Protein AF-A0A9P0VTG4-F1 (afdb_monomer_lite)

Sequence (118 aa):
MDLAGSERVSLTKAAGERLKEGANINKSLSVLGNVIRQLSEGKEFISYRDSKLTRLLSQALGGNAKSLIIGNHVADQVDKRYLIRCSYIEIYNEKINDLLDKSNQGLTMRRYQRKCAA

Organism: Acanthoscelides obtectus (NCBI:txid200917)

Radius of gyration: 18.34 Å; chains: 1; bounding box: 53×30×47 Å

pLDDT: mean 74.14, std 15.02, range [37.56, 92.12]

Foldseek 3Di:
DDADDLDDLVVDPDDDPRSVVNVLSNQQVVLVVQQLVCVVVVPPDGPLPSHPNSVVCVCCRPNPHPDDDDDDDDDPDPPDDDPDDDFDWDQDPNWIFRPVDPVRPTDDPPDPDPPPDD

Structure (mmCIF, N/CA/C/O backbone):
data_AF-A0A9P0VTG4-F1
#
_entry.id   AF-A0A9P0VTG4-F1
#
loop_
_atom_site.group_PDB
_atom_site.id
_atom_site.type_symbol
_atom_site.label_atom_id
_atom_site.label_alt_id
_atom_site.label_comp_id
_atom_site.label_asym_id
_atom_site.label_entity_id
_atom_site.label_seq_id
_atom_site.pdbx_PDB_ins_code
_atom_site.Cartn_x
_atom_site.Cartn_y
_atom_site.Cartn_z
_atom_site.occupancy
_atom_site.B_iso_or_equiv
_atom_site.auth_seq_id
_atom_site.auth_comp_id
_atom_site.auth_asym_id
_atom_site.auth_atom_id
_atom_site.pdbx_PDB_model_num
ATOM 1 N N . MET A 1 1 ? -4.012 10.806 -2.595 1.00 70.56 1 MET A N 1
ATOM 2 C CA . MET A 1 1 ? -2.564 10.603 -2.806 1.00 70.56 1 MET A CA 1
ATOM 3 C C . MET A 1 1 ? -2.435 9.675 -3.988 1.00 70.56 1 MET A C 1
ATOM 5 O O . MET A 1 1 ? -2.952 8.568 -3.890 1.00 70.56 1 MET A O 1
ATOM 9 N N . ASP A 1 2 ? -1.791 10.124 -5.061 1.00 82.50 2 ASP A N 1
ATOM 10 C CA . ASP A 1 2 ? -1.514 9.271 -6.217 1.00 82.50 2 ASP A CA 1
ATOM 11 C C . ASP A 1 2 ? -0.198 8.533 -5.998 1.00 82.50 2 ASP A C 1
ATOM 13 O O . ASP A 1 2 ? 0.793 9.114 -5.548 1.00 82.50 2 ASP A O 1
ATOM 17 N N . LEU A 1 3 ? -0.212 7.229 -6.260 1.00 82.00 3 LEU A N 1
ATOM 18 C CA . LEU A 1 3 ? 0.943 6.359 -6.092 1.00 82.00 3 LEU A CA 1
ATOM 19 C C . LEU A 1 3 ? 1.494 5.969 -7.461 1.00 82.00 3 LEU A C 1
ATOM 21 O O . LEU A 1 3 ? 0.746 5.815 -8.425 1.00 82.00 3 LEU A O 1
ATOM 25 N N . ALA A 1 4 ? 2.812 5.803 -7.523 1.00 83.06 4 ALA A N 1
ATOM 26 C CA . ALA A 1 4 ? 3.485 5.315 -8.716 1.00 83.06 4 ALA A CA 1
ATOM 27 C C . ALA A 1 4 ? 3.062 3.874 -9.052 1.00 83.06 4 ALA A C 1
ATOM 29 O O . ALA A 1 4 ? 2.514 3.148 -8.216 1.00 83.06 4 ALA A O 1
ATOM 30 N N . GLY A 1 5 ? 3.341 3.471 -10.289 1.00 81.75 5 GLY A N 1
ATOM 31 C CA . GLY A 1 5 ? 3.066 2.127 -10.769 1.00 81.75 5 GLY A CA 1
ATOM 32 C C . GLY A 1 5 ? 3.820 1.048 -9.982 1.00 81.75 5 GLY A C 1
ATOM 33 O O . GLY A 1 5 ? 4.896 1.282 -9.430 1.00 81.75 5 GLY A O 1
ATOM 34 N N . SER A 1 6 ? 3.207 -0.135 -9.894 1.00 81.38 6 SER A N 1
ATOM 35 C CA . SER A 1 6 ? 3.753 -1.312 -9.195 1.00 81.38 6 SER A CA 1
ATOM 36 C C . SER A 1 6 ? 4.353 -2.345 -10.154 1.00 81.38 6 SER A C 1
ATOM 38 O O . SER A 1 6 ? 4.541 -3.512 -9.800 1.00 81.38 6 SER A O 1
ATOM 40 N N . GLU A 1 7 ? 4.620 -1.946 -11.399 1.00 82.62 7 GLU A N 1
ATOM 41 C CA . GLU A 1 7 ? 5.172 -2.820 -12.420 1.00 82.62 7 GLU A CA 1
ATOM 42 C C . GLU A 1 7 ? 6.548 -3.359 -12.028 1.00 82.62 7 GLU A C 1
ATOM 44 O O . GLU A 1 7 ? 7.397 -2.695 -11.421 1.00 82.62 7 GLU A O 1
ATOM 49 N N . ARG A 1 8 ? 6.791 -4.616 -12.407 1.00 77.50 8 ARG A N 1
ATOM 50 C CA . ARG A 1 8 ? 8.067 -5.266 -12.129 1.00 77.50 8 ARG A CA 1
ATOM 51 C C . ARG A 1 8 ? 9.153 -4.567 -12.928 1.00 77.50 8 ARG A C 1
ATOM 53 O O . ARG A 1 8 ? 9.114 -4.564 -14.155 1.00 77.50 8 ARG A O 1
ATOM 60 N N . VAL A 1 9 ? 10.178 -4.094 -12.226 1.00 76.25 9 VAL A N 1
ATOM 61 C CA . VAL A 1 9 ? 11.359 -3.471 -12.839 1.00 76.25 9 VAL A CA 1
ATOM 62 C C . VAL A 1 9 ? 11.987 -4.371 -13.914 1.00 76.25 9 VAL A C 1
ATOM 64 O O . VAL A 1 9 ? 12.464 -3.876 -14.925 1.00 76.25 9 VAL A O 1
ATOM 67 N N . SER A 1 10 ? 11.915 -5.697 -13.765 1.00 74.44 10 SER A N 1
ATOM 68 C CA . SER A 1 10 ? 12.414 -6.662 -14.756 1.00 74.44 10 SER A CA 1
ATOM 69 C C . SER A 1 10 ? 11.704 -6.617 -16.114 1.00 74.44 10 SER A C 1
ATOM 71 O O . SER A 1 10 ? 12.269 -7.055 -17.107 1.00 74.44 10 SER A O 1
ATOM 73 N N . LEU A 1 11 ? 10.456 -6.145 -16.157 1.00 73.31 11 LEU A N 1
ATOM 74 C CA . LEU A 1 11 ? 9.692 -5.965 -17.396 1.00 73.31 11 LEU A CA 1
ATOM 75 C C . LEU A 1 11 ? 9.998 -4.609 -18.043 1.00 73.31 11 LEU A C 1
ATOM 77 O O . LEU A 1 11 ? 9.638 -4.367 -19.193 1.00 73.31 11 LEU A O 1
ATOM 81 N N . THR A 1 12 ? 10.679 -3.725 -17.313 1.00 74.94 12 THR A N 1
ATOM 82 C CA . THR A 1 12 ? 11.111 -2.430 -17.824 1.00 74.94 12 THR A CA 1
ATOM 83 C C . THR A 1 12 ? 12.473 -2.580 -18.501 1.00 74.94 12 THR A C 1
ATOM 85 O O . THR A 1 12 ? 13.366 -3.252 -17.991 1.00 74.94 12 THR A O 1
ATOM 88 N N . LYS A 1 13 ? 12.682 -1.902 -19.633 1.00 79.81 13 LYS A N 1
ATOM 89 C CA . LYS A 1 13 ? 14.009 -1.776 -20.271 1.00 79.81 13 LYS A CA 1
ATOM 90 C C . LYS A 1 13 ? 14.874 -0.705 -19.580 1.00 79.81 13 LYS A C 1
ATOM 92 O O . LYS A 1 13 ? 15.701 -0.060 -20.220 1.00 79.81 13 LYS A O 1
ATOM 97 N N . ALA A 1 14 ? 14.625 -0.445 -18.295 1.00 78.69 14 ALA A N 1
ATOM 98 C CA . ALA A 1 14 ? 15.293 0.603 -17.539 1.00 78.69 14 ALA A CA 1
ATOM 99 C C . ALA A 1 14 ? 16.693 0.147 -17.106 1.00 78.69 14 ALA A C 1
ATOM 101 O O . ALA A 1 14 ? 16.874 -0.960 -16.607 1.00 78.69 14 ALA A O 1
ATOM 102 N N . ALA A 1 15 ? 17.681 1.026 -17.262 1.00 81.19 15 ALA A N 1
ATOM 103 C CA . ALA A 1 15 ? 19.063 0.789 -16.858 1.00 81.19 15 ALA A CA 1
ATOM 104 C C . ALA A 1 15 ? 19.609 1.984 -16.060 1.00 81.19 15 ALA A C 1
ATOM 106 O O . ALA A 1 15 ? 19.070 3.093 -16.129 1.00 81.19 15 ALA A O 1
ATOM 107 N N . GLY A 1 16 ? 20.682 1.756 -15.297 1.00 87.25 16 GLY A N 1
ATOM 108 C CA . GLY A 1 16 ? 21.370 2.800 -14.533 1.00 87.25 16 GLY A CA 1
ATOM 109 C C . GLY A 1 16 ? 20.484 3.451 -13.466 1.00 87.25 16 GLY A C 1
ATOM 110 O O . GLY A 1 16 ? 19.836 2.763 -12.678 1.00 87.25 16 GLY A O 1
ATOM 111 N N . GLU A 1 17 ? 20.442 4.783 -13.435 1.00 85.94 17 GLU A N 1
ATOM 112 C CA . GLU A 1 17 ? 19.674 5.549 -12.439 1.00 85.94 17 GLU A CA 1
ATOM 113 C C . GLU A 1 17 ? 18.164 5.270 -12.492 1.00 85.94 17 GLU A C 1
ATOM 115 O O . GLU A 1 17 ? 17.529 5.147 -11.447 1.00 85.94 17 GLU A O 1
ATOM 120 N N . ARG A 1 18 ? 17.598 5.030 -13.683 1.00 81.94 18 ARG A N 1
ATOM 121 C CA . ARG A 1 18 ? 16.179 4.654 -13.825 1.00 81.94 18 ARG A CA 1
ATOM 122 C C . ARG A 1 18 ? 15.852 3.312 -13.168 1.00 81.94 18 ARG A C 1
ATOM 124 O O . ARG A 1 18 ? 14.761 3.134 -12.637 1.00 81.94 18 ARG A O 1
ATOM 131 N N . LEU A 1 19 ? 16.799 2.3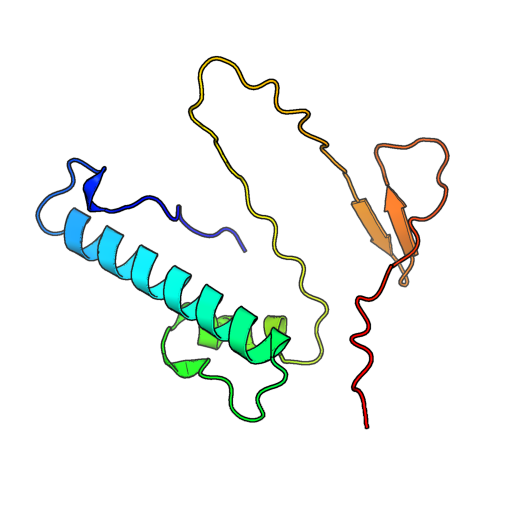70 -13.169 1.00 85.81 19 LEU A N 1
ATOM 132 C CA . LEU A 1 19 ? 16.637 1.086 -12.482 1.00 85.81 19 LEU A CA 1
ATOM 133 C C . LEU A 1 19 ? 16.598 1.284 -10.960 1.00 85.81 19 LEU A C 1
ATOM 135 O O . LEU A 1 19 ? 15.756 0.700 -10.278 1.00 85.81 19 LEU A O 1
ATOM 139 N N . LYS A 1 20 ? 17.489 2.133 -10.430 1.00 85.69 20 LYS A N 1
ATOM 140 C CA . LYS A 1 20 ? 17.528 2.476 -8.999 1.00 85.69 20 LYS A CA 1
ATOM 141 C C . LYS A 1 20 ? 16.255 3.194 -8.560 1.00 85.69 20 LYS A C 1
ATOM 143 O O . LYS A 1 20 ? 15.720 2.894 -7.494 1.00 85.69 20 LYS A O 1
ATOM 148 N N . GLU A 1 21 ? 15.758 4.114 -9.380 1.00 85.81 21 GLU A N 1
ATOM 149 C CA . GLU A 1 21 ? 14.494 4.809 -9.145 1.00 85.81 21 GLU A CA 1
ATOM 150 C C . GLU A 1 21 ? 13.321 3.822 -9.091 1.00 85.81 21 GLU A C 1
ATOM 152 O O . GLU A 1 21 ? 12.621 3.761 -8.079 1.00 85.81 21 GLU A O 1
ATOM 157 N N . GLY A 1 22 ? 13.170 2.972 -10.112 1.00 84.94 22 GLY A N 1
ATOM 158 C CA . GLY A 1 22 ? 12.121 1.950 -10.153 1.00 84.94 22 GLY A CA 1
ATOM 159 C C . GLY A 1 22 ? 12.198 0.966 -8.981 1.00 84.94 22 GLY A C 1
ATOM 160 O O . GLY A 1 22 ? 11.174 0.580 -8.413 1.00 84.94 22 GLY A O 1
ATOM 161 N N . ALA A 1 23 ? 13.409 0.599 -8.552 1.00 84.88 23 ALA A N 1
ATOM 162 C CA . ALA A 1 23 ? 13.608 -0.228 -7.365 1.00 84.88 23 ALA A CA 1
ATOM 163 C C . ALA A 1 23 ? 13.144 0.479 -6.080 1.00 84.88 23 ALA A C 1
ATOM 165 O O . ALA A 1 23 ? 12.479 -0.136 -5.245 1.00 84.88 23 ALA A O 1
ATOM 166 N N . ASN A 1 24 ? 13.441 1.772 -5.921 1.00 86.38 24 ASN A N 1
ATOM 167 C CA . ASN A 1 24 ? 13.010 2.557 -4.763 1.00 86.38 24 ASN A CA 1
ATOM 168 C C . ASN A 1 24 ? 11.488 2.770 -4.731 1.00 86.38 24 ASN A C 1
ATOM 170 O O . ASN A 1 24 ? 10.883 2.660 -3.659 1.00 86.38 24 ASN A O 1
ATOM 174 N N . ILE A 1 25 ? 10.866 3.010 -5.889 1.00 87.06 25 ILE A N 1
ATOM 175 C CA . ILE A 1 25 ? 9.406 3.085 -6.033 1.00 87.06 25 ILE A CA 1
ATOM 176 C C . ILE A 1 25 ? 8.778 1.776 -5.547 1.00 87.06 25 ILE A C 1
ATOM 178 O O . ILE A 1 25 ? 8.008 1.774 -4.582 1.00 87.06 25 ILE A O 1
ATOM 182 N N . ASN A 1 26 ? 9.196 0.650 -6.123 1.00 87.56 26 ASN A N 1
ATOM 183 C CA . ASN A 1 26 ? 8.660 -0.665 -5.782 1.00 87.56 26 ASN A CA 1
ATOM 184 C C . ASN A 1 26 ? 8.934 -1.072 -4.332 1.00 87.56 26 ASN A C 1
ATOM 186 O O . ASN A 1 26 ? 8.084 -1.699 -3.695 1.00 87.56 26 ASN A O 1
ATOM 190 N N . LYS A 1 27 ? 10.074 -0.665 -3.763 1.00 88.88 27 LYS A N 1
ATOM 191 C CA . LYS A 1 27 ? 10.359 -0.846 -2.336 1.00 88.88 27 LYS A CA 1
ATOM 192 C C . LYS A 1 27 ? 9.308 -0.145 -1.478 1.00 88.88 27 LYS A C 1
ATOM 194 O O . LYS A 1 27 ? 8.753 -0.758 -0.569 1.00 88.88 27 LYS A O 1
ATOM 199 N N . SER A 1 28 ? 9.009 1.120 -1.769 1.00 89.38 28 SER A N 1
ATOM 200 C CA . SER A 1 28 ? 8.038 1.895 -0.990 1.00 89.38 28 SER A CA 1
ATOM 201 C C . SER A 1 28 ? 6.615 1.321 -1.067 1.00 89.38 28 SER A C 1
ATOM 203 O O . SER A 1 28 ? 5.939 1.254 -0.039 1.00 89.38 28 SER A O 1
ATOM 205 N N . LEU A 1 29 ? 6.205 0.829 -2.242 1.00 88.88 29 LEU A N 1
ATOM 206 C CA . LEU A 1 29 ? 4.914 0.169 -2.463 1.00 88.88 29 LEU A CA 1
ATOM 207 C C . LEU A 1 29 ? 4.837 -1.195 -1.763 1.00 88.88 29 LEU A C 1
ATOM 209 O O . LEU A 1 29 ? 3.817 -1.527 -1.162 1.00 88.88 29 LEU A O 1
ATOM 213 N N . SER A 1 30 ? 5.932 -1.958 -1.764 1.00 90.31 30 SER A N 1
ATOM 214 C CA . SER A 1 30 ? 6.008 -3.248 -1.063 1.00 90.31 30 SER A CA 1
ATOM 215 C C . SER A 1 30 ? 5.889 -3.075 0.453 1.00 90.31 30 SER A C 1
ATOM 217 O O . SER A 1 30 ? 5.159 -3.817 1.111 1.00 90.31 30 SER A O 1
ATOM 219 N N . VAL A 1 31 ? 6.557 -2.060 1.015 1.00 91.88 31 VAL A N 1
ATOM 220 C CA . VAL A 1 31 ? 6.439 -1.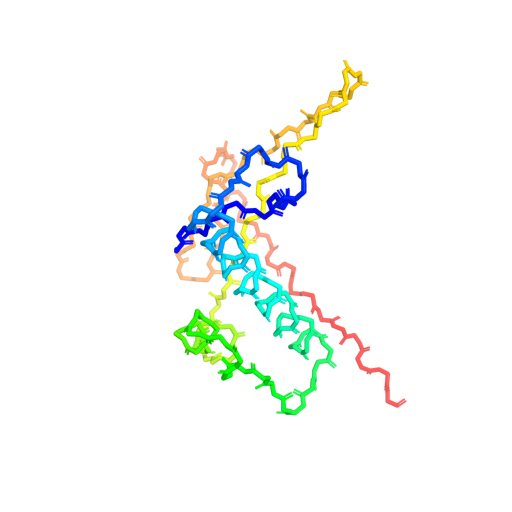712 2.440 1.00 91.88 31 VAL A CA 1
ATOM 221 C C . VAL A 1 31 ? 5.010 -1.278 2.779 1.00 91.88 31 VAL A C 1
ATOM 223 O O . VAL A 1 31 ? 4.476 -1.707 3.799 1.00 91.88 31 VAL A O 1
ATOM 226 N N . LEU A 1 32 ? 4.360 -0.490 1.915 1.00 89.81 32 LEU A N 1
ATOM 227 C CA . LEU A 1 32 ? 2.953 -0.116 2.082 1.00 89.81 32 LEU A CA 1
ATOM 228 C C . LEU A 1 32 ? 2.034 -1.348 2.115 1.00 89.81 32 LEU A C 1
ATOM 230 O O . LEU A 1 32 ? 1.206 -1.460 3.017 1.00 89.81 32 LEU A O 1
ATOM 234 N N . GLY A 1 33 ? 2.216 -2.296 1.192 1.00 89.88 33 GLY A N 1
ATOM 235 C CA . GLY A 1 33 ? 1.477 -3.560 1.196 1.00 89.88 33 GLY A CA 1
ATOM 236 C C . GLY A 1 33 ? 1.685 -4.364 2.484 1.00 89.88 33 GLY A C 1
ATOM 237 O O . GLY A 1 33 ? 0.724 -4.883 3.052 1.00 89.88 33 GLY A O 1
ATOM 238 N N . ASN A 1 34 ? 2.919 -4.408 2.998 1.00 91.25 34 ASN A N 1
ATOM 239 C CA . ASN A 1 34 ? 3.220 -5.063 4.271 1.00 91.25 34 ASN A CA 1
ATOM 240 C C . ASN A 1 34 ? 2.529 -4.370 5.458 1.00 91.25 34 ASN A C 1
ATOM 242 O O . ASN A 1 34 ? 1.914 -5.043 6.277 1.00 91.25 34 ASN A O 1
ATOM 246 N N . VAL A 1 35 ? 2.559 -3.037 5.529 1.00 90.81 35 VAL A N 1
ATOM 247 C CA . VAL A 1 35 ? 1.867 -2.260 6.573 1.00 90.81 35 VAL A CA 1
ATOM 248 C C . VAL A 1 35 ? 0.361 -2.537 6.566 1.00 90.81 35 VAL A C 1
ATOM 250 O O . VAL A 1 35 ? -0.214 -2.819 7.616 1.00 90.81 35 VAL A O 1
ATOM 253 N N . ILE A 1 36 ? -0.274 -2.530 5.390 1.00 87.94 36 ILE A N 1
ATOM 254 C CA . ILE A 1 36 ? -1.706 -2.843 5.245 1.00 87.94 36 ILE A CA 1
ATOM 255 C C . ILE A 1 36 ? -1.998 -4.270 5.715 1.00 87.94 36 ILE A C 1
ATOM 257 O O . ILE A 1 36 ? -2.978 -4.501 6.423 1.00 87.94 36 ILE A O 1
ATOM 261 N N . ARG A 1 37 ? -1.132 -5.232 5.373 1.00 87.50 37 ARG A N 1
ATOM 262 C CA . ARG A 1 37 ? -1.249 -6.611 5.855 1.00 87.50 37 ARG A CA 1
ATOM 263 C C . ARG A 1 37 ? -1.144 -6.679 7.379 1.00 87.50 37 ARG A C 1
ATOM 265 O O . ARG A 1 37 ? -2.005 -7.291 7.999 1.00 87.50 37 ARG A O 1
ATOM 272 N N . GLN A 1 38 ? -0.134 -6.053 7.983 1.00 88.69 38 GLN A N 1
ATOM 273 C CA . GLN A 1 38 ? 0.053 -6.045 9.439 1.00 88.69 38 GLN A CA 1
ATOM 274 C C . GLN A 1 38 ? -1.163 -5.433 10.160 1.00 88.69 38 GLN A C 1
ATOM 276 O O . GLN A 1 38 ? -1.609 -5.974 11.171 1.00 88.69 38 GLN A O 1
ATOM 281 N N . LEU A 1 39 ? -1.739 -4.361 9.603 1.00 86.38 39 LEU A N 1
ATOM 282 C CA . LEU A 1 39 ? -2.971 -3.743 10.099 1.00 86.38 39 LEU A CA 1
ATOM 283 C C . LEU A 1 39 ? -4.180 -4.673 9.969 1.00 86.38 39 LEU A C 1
ATOM 285 O O . LEU A 1 39 ? -4.935 -4.842 10.921 1.00 86.38 39 LEU A O 1
ATOM 289 N N . SER A 1 40 ? -4.343 -5.326 8.817 1.00 83.00 40 SER A N 1
ATOM 290 C CA . SER A 1 40 ? -5.419 -6.298 8.588 1.00 83.00 40 SER A CA 1
ATOM 291 C C . SER A 1 40 ? -5.300 -7.543 9.478 1.00 83.00 40 SER A C 1
ATOM 293 O O . SER A 1 40 ? -6.300 -8.216 9.754 1.00 83.00 40 SER A O 1
ATOM 295 N N . GLU A 1 41 ? -4.081 -7.886 9.890 1.00 87.12 41 GLU A N 1
ATOM 296 C CA . GLU A 1 41 ? -3.791 -8.961 10.838 1.00 87.12 41 GLU A CA 1
ATOM 297 C C . GLU A 1 41 ? -4.007 -8.538 12.296 1.00 87.12 41 GLU A C 1
ATOM 299 O O .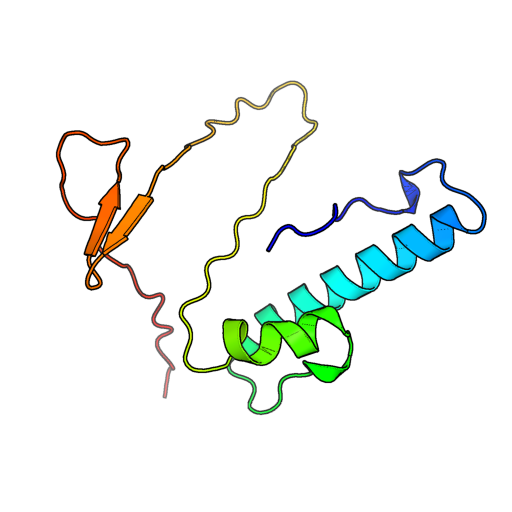 GLU A 1 41 ? -4.072 -9.414 13.154 1.00 87.12 41 GLU A O 1
ATOM 304 N N . GLY A 1 42 ? -4.159 -7.239 12.576 1.00 85.06 42 GLY A N 1
ATOM 305 C CA . GLY A 1 42 ? -4.320 -6.714 13.931 1.00 85.06 42 GLY A CA 1
ATOM 306 C C . GLY A 1 42 ? -3.041 -6.787 14.765 1.00 85.06 42 GLY A C 1
ATOM 307 O O . GLY A 1 42 ? -3.116 -6.973 15.976 1.00 85.06 42 GLY A O 1
ATOM 308 N N . LYS A 1 43 ? -1.861 -6.689 14.135 1.00 86.69 43 LYS A N 1
ATOM 309 C CA . LYS A 1 43 ? -0.591 -6.680 14.873 1.00 86.69 43 LYS A CA 1
ATOM 310 C C . LYS A 1 43 ? -0.473 -5.427 15.735 1.00 86.69 43 LYS A C 1
ATOM 312 O O . LYS A 1 43 ? -0.793 -4.331 15.289 1.00 86.69 43 LYS A O 1
ATOM 317 N N . GLU A 1 44 ? 0.059 -5.596 16.941 1.00 84.44 44 GLU A N 1
ATOM 318 C CA . GLU A 1 44 ? 0.287 -4.494 17.881 1.00 84.44 44 GLU A CA 1
ATOM 319 C C . GLU A 1 44 ? 1.369 -3.527 17.375 1.00 84.44 44 GLU A C 1
ATOM 321 O O . GLU A 1 44 ? 1.232 -2.309 17.469 1.00 84.44 44 GLU A O 1
ATOM 326 N N . PHE A 1 45 ? 2.425 -4.068 16.760 1.00 90.62 45 PHE A N 1
ATOM 327 C CA . PHE A 1 45 ? 3.490 -3.283 16.149 1.00 90.62 45 PHE A CA 1
ATOM 328 C C . PHE A 1 45 ? 3.376 -3.274 14.623 1.00 90.62 45 PHE A C 1
ATOM 330 O O . PHE A 1 45 ? 3.413 -4.325 13.975 1.00 90.62 45 PHE A O 1
ATOM 337 N N . ILE A 1 46 ? 3.302 -2.070 14.051 1.00 92.06 46 ILE A N 1
ATOM 338 C CA . ILE A 1 46 ? 3.232 -1.836 12.606 1.00 92.06 46 ILE A CA 1
ATOM 339 C C . ILE A 1 46 ? 4.477 -1.073 12.142 1.00 92.06 46 ILE A C 1
ATOM 341 O O . ILE A 1 46 ? 4.796 0.008 12.650 1.00 92.06 46 ILE A O 1
ATOM 345 N N . SER A 1 47 ? 5.167 -1.599 11.130 1.00 91.88 47 SER A N 1
ATOM 346 C CA . SER A 1 47 ? 6.458 -1.085 10.656 1.00 91.88 47 SER A CA 1
ATOM 347 C C . SER A 1 47 ? 6.328 0.121 9.715 1.00 91.88 47 SER A C 1
ATOM 349 O O . SER A 1 47 ? 6.858 0.135 8.606 1.00 91.88 47 SER A O 1
ATOM 351 N N . TYR A 1 48 ? 5.658 1.194 10.145 1.00 92.12 48 TYR A N 1
ATOM 352 C CA . TYR A 1 48 ? 5.506 2.403 9.318 1.00 92.12 48 TYR A CA 1
ATOM 353 C C . TYR A 1 48 ? 6.835 3.065 8.944 1.00 92.12 48 TYR A C 1
ATOM 355 O O . TYR A 1 48 ? 6.884 3.825 7.979 1.00 92.12 48 TYR A O 1
ATOM 363 N N . ARG A 1 49 ? 7.906 2.818 9.708 1.00 91.19 49 ARG A N 1
ATOM 364 C CA . ARG A 1 49 ? 9.200 3.507 9.586 1.00 91.19 49 ARG A CA 1
ATOM 365 C C . ARG A 1 49 ? 10.067 3.022 8.424 1.00 91.19 49 ARG A C 1
ATOM 367 O O . ARG A 1 49 ? 10.984 3.748 8.044 1.00 91.19 49 ARG A O 1
ATOM 374 N N . ASP A 1 50 ? 9.738 1.876 7.834 1.00 89.62 50 ASP A N 1
ATOM 375 C CA . ASP A 1 50 ? 10.549 1.208 6.809 1.00 89.62 50 ASP A CA 1
ATOM 376 C C . ASP A 1 50 ? 10.549 1.948 5.456 1.00 89.62 50 ASP A C 1
ATOM 378 O O . ASP A 1 50 ? 11.411 1.719 4.604 1.00 89.62 50 ASP A O 1
ATOM 382 N N . SER A 1 51 ? 9.611 2.880 5.256 1.00 91.50 51 SER A N 1
ATOM 383 C CA . SER A 1 51 ? 9.546 3.760 4.089 1.00 91.50 51 SER A CA 1
ATOM 384 C C . SER A 1 51 ? 9.096 5.170 4.473 1.00 91.50 51 SER A C 1
ATOM 386 O O . SER A 1 51 ? 8.252 5.363 5.347 1.00 91.50 51 SER A O 1
ATOM 388 N N . LYS A 1 52 ? 9.620 6.189 3.779 1.00 88.69 52 LYS A N 1
ATOM 389 C CA . LYS A 1 52 ? 9.160 7.582 3.940 1.00 88.69 52 LYS A CA 1
ATOM 390 C C . LYS A 1 52 ? 7.661 7.710 3.640 1.00 88.69 52 LYS A C 1
ATOM 392 O O . LYS A 1 52 ? 6.964 8.424 4.353 1.00 88.69 52 LYS A O 1
ATOM 397 N N . LEU A 1 53 ? 7.166 6.971 2.643 1.00 87.31 53 LEU A N 1
ATOM 398 C CA . LEU A 1 53 ? 5.755 6.966 2.253 1.00 87.31 53 LEU A CA 1
ATOM 399 C C . LEU A 1 53 ? 4.858 6.474 3.397 1.00 87.31 53 LEU A C 1
ATOM 401 O O . LEU A 1 53 ? 3.909 7.151 3.777 1.00 87.31 53 LEU A O 1
ATOM 405 N N . THR A 1 54 ? 5.184 5.328 3.999 1.00 89.38 54 THR A N 1
ATOM 406 C CA . THR A 1 54 ? 4.390 4.755 5.096 1.00 89.38 54 THR A CA 1
ATOM 407 C C . THR A 1 54 ? 4.487 5.567 6.383 1.00 89.38 54 THR A C 1
ATOM 409 O O . THR A 1 54 ? 3.537 5.576 7.159 1.00 89.38 54 THR A O 1
ATOM 412 N N . ARG A 1 55 ? 5.580 6.314 6.595 1.00 89.69 55 ARG A N 1
ATOM 413 C CA . ARG A 1 55 ? 5.681 7.284 7.700 1.00 89.69 55 ARG A CA 1
ATOM 414 C C . ARG A 1 55 ? 4.673 8.415 7.537 1.00 89.69 55 ARG A C 1
ATOM 416 O O . ARG A 1 55 ? 3.963 8.721 8.491 1.00 89.69 55 ARG A O 1
ATOM 423 N N . LEU A 1 56 ? 4.589 8.994 6.339 1.00 88.25 56 LEU A N 1
ATOM 424 C CA . LEU A 1 56 ? 3.629 10.058 6.028 1.00 88.25 56 LEU A CA 1
ATOM 425 C C . LEU A 1 56 ? 2.182 9.555 6.114 1.00 88.25 56 LEU A C 1
ATOM 427 O O . LEU A 1 56 ? 1.317 10.252 6.630 1.00 88.25 56 LEU A O 1
ATOM 431 N N . LEU A 1 57 ? 1.934 8.322 5.667 1.00 85.75 57 LEU A N 1
ATOM 432 C CA . LEU A 1 57 ? 0.605 7.708 5.675 1.00 85.75 57 LEU A CA 1
ATOM 433 C C . LEU A 1 57 ? 0.211 7.064 7.013 1.00 85.75 57 LEU A C 1
ATOM 435 O O . LEU A 1 57 ? -0.902 6.561 7.124 1.00 85.75 57 LEU A O 1
ATOM 439 N N . SER A 1 58 ? 1.075 7.072 8.032 1.00 86.50 58 SER A N 1
ATOM 440 C CA . SER A 1 58 ? 0.810 6.399 9.316 1.00 86.50 58 SER A CA 1
ATOM 441 C C . SER A 1 58 ? -0.498 6.854 9.975 1.00 86.50 58 SER A C 1
ATOM 443 O O . SER A 1 58 ? -1.296 6.022 10.399 1.00 86.50 58 SER A O 1
ATOM 445 N N . GLN A 1 59 ? -0.760 8.164 9.968 1.00 82.44 59 GLN A N 1
ATOM 446 C CA . GLN A 1 59 ? -2.001 8.754 10.482 1.00 82.44 59 GLN A CA 1
ATOM 447 C C . GLN A 1 59 ? -3.231 8.354 9.659 1.00 82.44 59 GLN A C 1
ATOM 449 O O . GLN A 1 59 ? -4.296 8.124 10.222 1.00 82.44 59 GLN A O 1
ATOM 454 N N . ALA A 1 60 ? -3.083 8.233 8.338 1.00 83.25 60 ALA A N 1
ATOM 455 C CA . ALA A 1 60 ? -4.171 7.834 7.454 1.00 83.25 60 ALA A CA 1
ATOM 456 C C . ALA A 1 60 ? -4.508 6.338 7.604 1.00 83.25 60 ALA A C 1
ATOM 458 O O . ALA A 1 60 ? -5.677 5.965 7.607 1.00 83.25 60 ALA A O 1
ATOM 459 N N . LEU A 1 61 ? -3.496 5.474 7.721 1.00 81.44 61 LEU A N 1
ATOM 460 C CA . LEU A 1 61 ? -3.662 4.017 7.667 1.00 81.44 61 LEU A CA 1
ATOM 461 C C . LEU A 1 61 ? -3.981 3.376 9.022 1.00 81.44 61 LEU A C 1
ATOM 463 O O . LEU A 1 61 ? -4.741 2.414 9.057 1.00 81.44 61 LEU A O 1
ATOM 467 N N . GLY A 1 62 ? -3.406 3.877 10.116 1.00 74.69 62 GLY A N 1
ATOM 468 C CA . GLY A 1 62 ? -3.620 3.320 11.458 1.00 74.69 62 GLY A CA 1
ATOM 469 C C . GLY A 1 62 ? -3.901 4.353 12.542 1.00 74.69 62 GLY A C 1
ATOM 470 O O . GLY A 1 62 ? -3.918 3.995 13.716 1.00 74.69 62 GLY A O 1
ATOM 471 N N . GLY A 1 63 ? -4.083 5.622 12.172 1.00 74.62 63 GLY A N 1
ATOM 472 C CA . GLY A 1 63 ? -4.571 6.660 13.074 1.00 74.62 63 GLY A CA 1
ATOM 473 C C . GLY A 1 63 ? -6.099 6.742 13.082 1.00 74.62 63 GLY A C 1
ATOM 474 O O . GLY A 1 63 ? -6.804 5.828 12.657 1.00 74.62 63 GLY A O 1
ATOM 475 N N . ASN A 1 64 ? -6.629 7.875 13.540 1.00 74.00 64 ASN A N 1
ATOM 476 C CA . ASN A 1 64 ? -8.071 8.132 13.594 1.00 74.00 64 ASN A CA 1
ATOM 477 C C . ASN A 1 64 ? -8.625 8.648 12.249 1.00 74.00 64 ASN A C 1
ATOM 479 O O . ASN A 1 64 ? -9.268 9.695 12.186 1.00 74.00 64 ASN A O 1
ATOM 483 N N . ALA A 1 65 ? -8.327 7.952 11.154 1.00 70.94 65 ALA A N 1
ATOM 484 C CA . ALA A 1 65 ? -8.759 8.330 9.814 1.00 70.94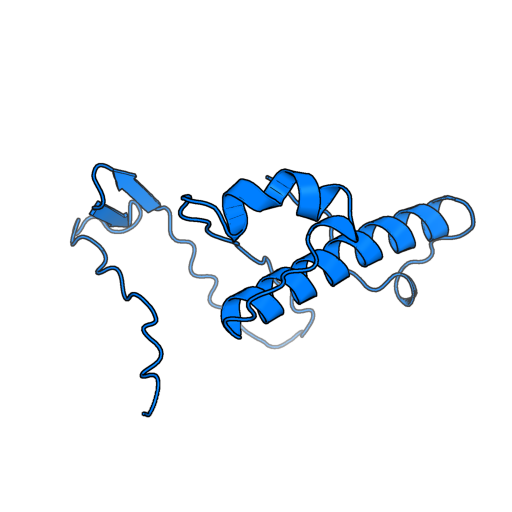 65 ALA A CA 1
ATOM 485 C C . ALA A 1 65 ? -9.385 7.137 9.087 1.00 70.94 65 ALA A C 1
ATOM 487 O O . ALA A 1 65 ? -8.918 6.004 9.188 1.00 70.94 65 ALA A O 1
ATOM 488 N N . LYS A 1 66 ? -10.447 7.393 8.318 1.00 71.56 66 LYS A N 1
ATOM 489 C CA . LYS A 1 66 ? -11.000 6.408 7.383 1.00 71.56 66 LYS A CA 1
ATOM 490 C C . LYS A 1 66 ? -10.232 6.535 6.067 1.00 71.56 66 LYS A C 1
ATOM 492 O O . LYS A 1 66 ? -10.336 7.562 5.403 1.00 71.56 66 LYS A O 1
ATOM 497 N N . SER A 1 67 ? -9.473 5.505 5.701 1.00 70.44 67 SER A N 1
ATOM 498 C CA . SER A 1 67 ? -8.711 5.469 4.448 1.00 70.44 67 SER A CA 1
ATOM 499 C C . SER A 1 67 ? -9.341 4.530 3.428 1.00 70.44 67 SER A C 1
ATOM 501 O O . SER A 1 67 ? -9.691 3.397 3.751 1.00 70.44 67 SER A O 1
ATOM 503 N N . LEU A 1 68 ? -9.437 4.995 2.182 1.00 77.25 68 LEU A N 1
ATOM 504 C CA . LEU A 1 68 ? -9.811 4.200 1.015 1.00 77.25 68 LEU A CA 1
ATOM 505 C C . LEU A 1 68 ? -8.592 4.082 0.096 1.00 77.25 68 LEU A C 1
ATOM 507 O O . LEU A 1 68 ? -7.972 5.090 -0.238 1.00 77.25 68 LEU A O 1
ATOM 511 N N . ILE A 1 69 ? -8.258 2.860 -0.318 1.00 78.56 69 ILE A N 1
ATOM 512 C CA . ILE A 1 69 ? -7.194 2.595 -1.293 1.00 78.56 69 ILE A CA 1
ATOM 513 C C . ILE A 1 69 ? -7.845 2.015 -2.543 1.00 78.56 69 ILE A C 1
ATOM 515 O O . ILE A 1 69 ? -8.564 1.021 -2.464 1.00 78.56 69 ILE A O 1
ATOM 519 N N . ILE A 1 70 ? -7.583 2.639 -3.690 1.00 77.31 70 ILE A N 1
ATOM 520 C CA . ILE A 1 70 ? -8.105 2.219 -4.992 1.00 77.31 70 ILE A CA 1
ATOM 521 C C . ILE A 1 70 ? -6.931 1.686 -5.811 1.00 77.31 70 ILE A C 1
ATOM 523 O O . ILE A 1 70 ? -5.957 2.399 -6.043 1.00 77.31 70 ILE A O 1
ATOM 527 N N . GLY A 1 71 ? -7.012 0.422 -6.224 1.00 76.31 71 GLY A N 1
ATOM 528 C CA . GLY A 1 71 ? -6.028 -0.209 -7.099 1.00 76.31 71 GLY A CA 1
ATOM 529 C C . GLY A 1 71 ? -6.554 -0.276 -8.525 1.00 76.31 71 GLY A C 1
ATOM 530 O O . GLY A 1 71 ? -7.578 -0.913 -8.765 1.00 76.31 71 GLY A O 1
ATOM 531 N N . ASN A 1 72 ? -5.852 0.352 -9.466 1.00 71.12 72 ASN A N 1
ATOM 532 C CA . ASN A 1 72 ? -6.188 0.250 -10.880 1.00 71.12 72 ASN A CA 1
ATOM 533 C C . ASN A 1 72 ? -5.411 -0.920 -11.495 1.00 71.12 72 ASN A C 1
ATOM 535 O O . ASN A 1 72 ? -4.185 -0.870 -11.592 1.00 71.12 72 ASN A O 1
ATOM 539 N N . HIS A 1 73 ? -6.108 -1.992 -11.870 1.00 70.94 73 HIS A N 1
ATOM 540 C CA . HIS A 1 73 ? -5.482 -3.156 -12.491 1.00 70.94 73 HIS A CA 1
ATOM 541 C C . HIS A 1 73 ? -5.702 -3.124 -14.001 1.00 70.94 73 HIS A C 1
ATOM 543 O O . HIS A 1 73 ? -6.830 -3.242 -14.474 1.00 70.94 73 HIS A O 1
ATOM 549 N N . VAL A 1 74 ? -4.609 -3.008 -14.754 1.00 68.50 74 VAL A N 1
ATOM 550 C CA . VAL A 1 74 ? -4.606 -3.301 -16.188 1.00 68.50 74 VAL A CA 1
ATOM 551 C C . VAL A 1 74 ? -4.231 -4.766 -16.346 1.00 68.50 74 VAL A C 1
ATOM 553 O O . VAL A 1 74 ? -3.138 -5.177 -15.955 1.00 68.50 74 VAL A O 1
ATOM 556 N N . ALA A 1 75 ? -5.158 -5.565 -16.856 1.00 60.94 75 ALA A N 1
ATOM 557 C CA . ALA A 1 75 ? -4.918 -6.967 -17.125 1.00 60.94 75 ALA A CA 1
ATOM 558 C C . ALA A 1 75 ? -4.751 -7.165 -18.632 1.00 60.94 75 ALA A C 1
ATOM 560 O O . ALA A 1 75 ? -5.677 -6.954 -19.410 1.00 60.94 75 ALA A O 1
ATOM 561 N N . ASP A 1 76 ? -3.543 -7.558 -19.020 1.00 58.94 76 ASP A N 1
ATOM 562 C CA . ASP A 1 76 ? -3.135 -7.778 -20.405 1.00 58.94 76 ASP A CA 1
ATOM 563 C C . ASP A 1 76 ? -3.473 -9.217 -20.828 1.00 58.94 76 ASP A C 1
ATOM 565 O O . ASP A 1 76 ? -2.608 -10.069 -21.020 1.00 58.94 76 ASP A O 1
ATOM 569 N N . GLN A 1 77 ? -4.769 -9.543 -20.840 1.00 64.31 77 GLN A N 1
ATOM 570 C CA . GLN A 1 77 ? -5.263 -10.794 -21.413 1.00 64.31 77 GLN A CA 1
ATOM 571 C C . GLN A 1 77 ? -6.257 -10.482 -22.527 1.00 64.31 77 GLN A C 1
ATOM 573 O O . GLN A 1 77 ? -7.306 -9.891 -22.284 1.00 64.31 77 GLN A O 1
ATOM 578 N N . VAL A 1 78 ? -5.910 -10.926 -23.739 1.00 60.47 78 VAL A N 1
ATOM 579 C CA . VAL A 1 78 ? -6.560 -10.587 -25.020 1.00 60.47 78 VAL A CA 1
ATOM 580 C C . VAL A 1 78 ? -8.033 -11.025 -25.107 1.00 60.47 78 VAL A C 1
ATOM 582 O O . VAL A 1 78 ? -8.744 -10.561 -25.987 1.00 60.47 78 VAL A O 1
ATOM 585 N N . ASP A 1 79 ? -8.533 -11.839 -24.171 1.00 53.97 79 ASP A N 1
ATOM 586 C CA . ASP A 1 79 ? -9.893 -12.393 -24.245 1.00 53.97 79 ASP A CA 1
ATOM 587 C C . ASP A 1 79 ? -10.663 -12.364 -22.911 1.00 53.97 79 ASP A C 1
ATOM 589 O O . ASP A 1 79 ? -11.448 -13.252 -22.576 1.00 53.97 79 ASP A O 1
ATOM 593 N N . LYS A 1 80 ? -10.424 -11.333 -22.092 1.00 53.53 80 LYS A N 1
ATOM 594 C CA . LYS A 1 80 ? -11.211 -11.085 -20.876 1.00 53.53 80 LYS A CA 1
ATOM 595 C C . LYS A 1 80 ? -11.980 -9.776 -21.002 1.00 53.53 80 LYS A C 1
ATOM 597 O O . LYS A 1 80 ? -11.403 -8.696 -21.060 1.00 53.53 80 LYS A O 1
ATOM 602 N N . ARG A 1 81 ? -13.314 -9.863 -20.997 1.00 50.66 81 ARG A N 1
ATOM 603 C CA . ARG A 1 81 ? -14.178 -8.688 -20.820 1.00 50.66 81 ARG A CA 1
ATOM 604 C C . ARG A 1 81 ? -14.127 -8.265 -19.359 1.00 50.66 81 ARG A C 1
ATOM 606 O O . ARG A 1 81 ? -14.687 -8.934 -18.494 1.00 50.66 81 ARG A O 1
ATOM 613 N N . TYR A 1 82 ? -13.468 -7.147 -19.091 1.00 46.69 82 TYR A N 1
ATOM 614 C CA . TYR A 1 82 ? -13.505 -6.514 -17.780 1.00 46.69 82 TYR A CA 1
ATOM 615 C C . TYR A 1 82 ? -14.729 -5.605 -17.707 1.00 46.69 82 TYR A C 1
ATOM 617 O O . TYR A 1 82 ? -14.821 -4.610 -18.423 1.00 46.69 82 TYR A O 1
ATOM 625 N N . LEU A 1 83 ? -15.679 -5.941 -16.834 1.00 45.28 83 LEU A N 1
ATOM 626 C CA . LEU A 1 83 ? -16.718 -4.999 -16.438 1.00 45.28 83 LEU A CA 1
ATOM 627 C C . LEU A 1 83 ? -16.088 -4.009 -15.452 1.00 45.28 83 LEU A C 1
ATOM 629 O O . LEU A 1 83 ? -16.015 -4.278 -14.253 1.00 45.28 83 LEU A O 1
ATOM 633 N N . ILE A 1 84 ? -15.591 -2.881 -15.957 1.00 44.47 84 ILE A N 1
ATOM 634 C CA . ILE A 1 84 ? -15.105 -1.802 -15.096 1.00 44.47 84 ILE A CA 1
ATOM 635 C C . ILE A 1 84 ? -16.330 -1.111 -14.502 1.00 44.47 84 ILE A C 1
ATOM 637 O O . ILE A 1 84 ? -17.038 -0.367 -15.178 1.00 44.47 84 ILE A O 1
ATOM 641 N N . ARG A 1 85 ? -16.598 -1.385 -13.224 1.00 47.91 85 ARG A N 1
ATOM 642 C CA . ARG A 1 85 ? -17.601 -0.649 -12.459 1.00 47.91 85 ARG A CA 1
ATOM 643 C C . ARG A 1 85 ? -16.941 0.612 -11.912 1.00 47.91 85 ARG A C 1
ATOM 645 O O . ARG A 1 85 ? -16.309 0.578 -10.862 1.00 47.91 85 ARG A O 1
ATOM 652 N N . CYS A 1 86 ? -17.059 1.706 -12.652 1.00 42.31 86 CYS A N 1
ATOM 653 C CA . CYS A 1 86 ? -16.790 3.027 -12.103 1.00 42.31 86 CYS A CA 1
ATOM 654 C C . CYS A 1 86 ? -17.931 3.374 -11.142 1.00 42.31 86 CYS A C 1
ATOM 656 O O . CYS A 1 86 ? -19.092 3.253 -11.520 1.00 42.31 86 CYS A O 1
ATOM 658 N N . SER A 1 87 ? -17.597 3.789 -9.923 1.00 57.12 87 SER A N 1
ATOM 659 C CA . SER A 1 87 ? -18.538 4.361 -8.957 1.00 57.12 87 SER A CA 1
ATOM 660 C C . SER A 1 87 ? -18.028 5.750 -8.595 1.00 57.12 87 SER A C 1
ATOM 662 O O . SER A 1 87 ? -16.866 5.897 -8.215 1.00 57.12 87 SER A O 1
ATOM 664 N N . TYR A 1 88 ? -18.873 6.767 -8.744 1.00 64.06 88 TYR A N 1
ATOM 665 C CA . TYR A 1 88 ? -18.586 8.123 -8.282 1.00 64.06 88 TYR A CA 1
ATOM 666 C C . TYR A 1 88 ? -19.310 8.283 -6.957 1.00 64.06 88 TYR A C 1
ATOM 668 O O . TYR A 1 88 ? -20.514 8.091 -6.906 1.00 64.06 88 TYR A O 1
ATOM 676 N N . ILE A 1 89 ? -18.584 8.523 -5.870 1.00 70.56 89 ILE A N 1
ATOM 677 C CA . ILE A 1 89 ? -19.145 8.420 -4.523 1.00 70.56 89 ILE A CA 1
ATOM 678 C C . ILE A 1 89 ? -18.960 9.739 -3.7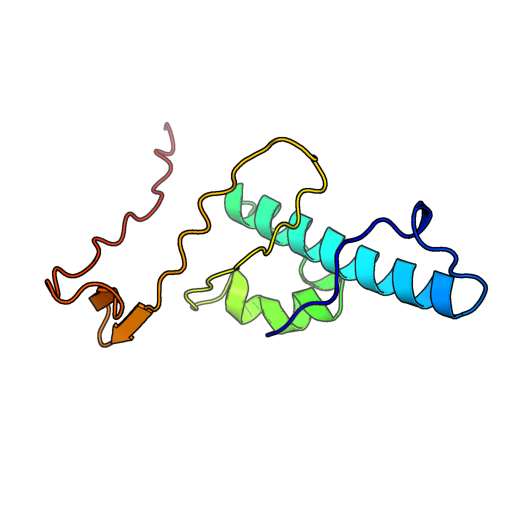84 1.00 70.56 89 ILE A C 1
ATOM 680 O O . ILE A 1 89 ? -17.851 10.268 -3.729 1.00 70.56 89 ILE A O 1
ATOM 684 N N . GLU A 1 90 ? -20.032 10.217 -3.154 1.00 67.19 90 GLU A N 1
ATOM 685 C CA . GLU A 1 90 ? -19.974 11.281 -2.155 1.00 67.19 90 GLU A CA 1
ATOM 686 C C . GLU A 1 90 ? -20.055 10.684 -0.753 1.00 67.19 90 GLU A C 1
ATOM 688 O O . GLU A 1 90 ? -20.913 9.844 -0.472 1.00 67.19 90 GLU A O 1
ATOM 693 N N . ILE A 1 91 ? -19.172 11.137 0.138 1.00 70.69 91 ILE A N 1
ATOM 694 C CA . ILE A 1 91 ? -19.229 10.807 1.562 1.00 70.69 91 ILE A CA 1
ATOM 695 C C . ILE A 1 91 ? -19.506 12.098 2.326 1.00 70.69 91 ILE A C 1
ATOM 697 O O . ILE A 1 91 ? -18.602 12.908 2.528 1.00 70.69 91 ILE A O 1
ATOM 701 N N . TYR A 1 92 ? -20.748 12.274 2.775 1.00 69.06 92 TYR A N 1
ATOM 702 C CA . TYR A 1 92 ? -21.167 13.428 3.570 1.00 69.06 92 TYR A CA 1
ATOM 703 C C . TYR A 1 92 ? -21.913 12.965 4.822 1.00 69.06 92 TYR A C 1
ATOM 705 O O . TYR A 1 92 ? -22.861 12.187 4.740 1.00 69.06 92 TYR A O 1
ATOM 713 N N . ASN A 1 93 ? -21.477 13.430 5.997 1.00 70.31 93 ASN A N 1
ATOM 714 C CA . ASN A 1 93 ? -22.077 13.085 7.294 1.00 70.31 93 ASN A CA 1
ATOM 715 C C . ASN A 1 93 ? -22.260 11.564 7.515 1.00 70.31 93 ASN A C 1
ATOM 717 O O . ASN A 1 93 ? -23.338 11.093 7.870 1.00 70.31 93 ASN A O 1
ATOM 721 N N . GLU A 1 94 ? -21.213 10.786 7.218 1.00 68.81 94 GLU A N 1
ATOM 722 C CA . GLU A 1 94 ? -21.197 9.312 7.281 1.00 68.81 94 GLU A CA 1
ATOM 723 C C . GLU A 1 94 ? -22.203 8.579 6.373 1.00 68.81 94 GLU A C 1
ATOM 725 O O . GLU A 1 94 ? -22.318 7.354 6.449 1.00 68.81 94 GLU A O 1
ATOM 730 N N . LYS A 1 95 ? -22.878 9.291 5.465 1.00 67.88 95 LYS A N 1
ATOM 731 C CA . LYS A 1 95 ? -23.681 8.694 4.398 1.00 67.88 95 LYS A CA 1
ATOM 732 C C . LYS A 1 95 ? -22.846 8.580 3.134 1.00 67.88 95 LYS A C 1
ATOM 734 O O . LYS A 1 95 ? -22.121 9.507 2.780 1.00 67.88 95 LYS A O 1
ATOM 739 N N . ILE A 1 96 ? -22.945 7.427 2.484 1.00 73.81 96 ILE A N 1
ATOM 740 C CA . ILE A 1 96 ? -22.294 7.155 1.208 1.00 73.81 96 ILE A CA 1
ATOM 741 C C . ILE A 1 96 ? -23.366 7.178 0.135 1.00 73.81 96 ILE A C 1
ATOM 743 O O . ILE A 1 96 ? -24.283 6.362 0.181 1.00 73.81 96 ILE A O 1
ATOM 747 N N . ASN A 1 97 ? -23.235 8.078 -0.829 1.00 71.69 97 ASN A N 1
ATOM 748 C CA . ASN A 1 97 ? -24.138 8.158 -1.969 1.00 71.69 97 ASN A CA 1
ATOM 749 C C . ASN A 1 97 ? -23.372 7.746 -3.223 1.00 71.69 97 ASN A C 1
ATOM 751 O O . ASN A 1 97 ? -22.291 8.277 -3.482 1.00 71.69 97 ASN A O 1
ATOM 755 N N . ASP A 1 98 ? -23.916 6.799 -3.985 1.00 78.44 98 ASP A N 1
ATOM 756 C CA . ASP A 1 98 ? -23.436 6.545 -5.342 1.00 78.44 98 ASP A CA 1
ATOM 757 C C . ASP A 1 98 ? -23.999 7.638 -6.252 1.00 78.44 98 ASP A C 1
ATOM 759 O O . ASP A 1 98 ? -25.176 7.643 -6.595 1.00 78.44 98 ASP A O 1
ATOM 763 N N . LEU A 1 99 ? -23.156 8.593 -6.619 1.00 76.31 99 LEU A N 1
ATOM 764 C CA . LEU A 1 99 ? -23.490 9.720 -7.480 1.00 76.31 99 LEU A CA 1
ATOM 765 C C . LEU A 1 99 ? -23.699 9.316 -8.948 1.00 76.31 99 LEU A C 1
ATOM 767 O O . LEU A 1 99 ? -24.094 10.158 -9.755 1.00 76.31 99 LEU A O 1
ATOM 771 N N . LEU A 1 100 ? -23.429 8.060 -9.318 1.00 74.19 100 LEU A N 1
ATOM 772 C CA . LEU A 1 100 ? -23.811 7.523 -10.626 1.00 74.19 100 LEU A CA 1
ATOM 773 C C . LEU A 1 100 ? -25.194 6.864 -10.604 1.00 74.19 100 LEU A C 1
ATOM 775 O O . LEU A 1 100 ? -25.774 6.658 -11.672 1.00 74.19 100 LEU A O 1
ATOM 779 N N . ASP A 1 101 ? -25.744 6.571 -9.422 1.00 72.69 101 ASP A N 1
ATOM 780 C CA . ASP A 1 101 ? -27.083 6.014 -9.267 1.00 72.69 101 ASP A CA 1
ATOM 781 C C . ASP A 1 101 ? -28.094 7.098 -8.857 1.00 72.69 101 ASP A C 1
ATOM 783 O O . ASP A 1 101 ? -28.110 7.612 -7.739 1.00 72.69 101 ASP A O 1
ATOM 787 N N . LYS A 1 102 ? -29.011 7.419 -9.776 1.00 69.44 102 LYS A N 1
ATOM 788 C CA . LYS A 1 102 ? -30.078 8.409 -9.548 1.00 69.44 102 LYS A CA 1
ATOM 789 C C . LYS A 1 102 ? -31.109 7.960 -8.508 1.00 69.44 102 LYS A C 1
ATOM 791 O O . LYS A 1 102 ? -31.930 8.778 -8.098 1.00 69.44 102 LYS A O 1
ATOM 796 N N . SER A 1 103 ? -31.091 6.689 -8.094 1.00 72.25 103 SER A N 1
ATOM 797 C CA . SER A 1 103 ? -31.974 6.163 -7.049 1.00 72.25 103 SER A CA 1
ATOM 798 C C . SER A 1 103 ? -31.686 6.771 -5.672 1.00 72.25 103 SER A C 1
ATOM 800 O O . SER A 1 103 ? -32.568 6.766 -4.812 1.00 72.25 103 SER A O 1
ATOM 802 N N . ASN A 1 104 ? -30.476 7.315 -5.470 1.00 62.59 104 ASN A N 1
ATOM 803 C CA . ASN A 1 104 ? -30.016 7.923 -4.219 1.00 62.59 104 ASN A CA 1
ATOM 804 C C . ASN A 1 104 ? -30.215 7.011 -2.988 1.00 62.59 104 ASN A C 1
ATOM 806 O O . ASN A 1 104 ? -30.310 7.478 -1.850 1.00 62.59 104 ASN A O 1
ATOM 810 N N . GLN A 1 105 ? -30.291 5.691 -3.202 1.00 67.38 105 GLN A N 1
ATOM 811 C CA . GLN A 1 105 ? -30.290 4.722 -2.117 1.00 67.38 105 GLN A CA 1
ATOM 812 C C . GLN A 1 105 ? -28.882 4.698 -1.534 1.00 67.38 105 GLN A C 1
ATOM 814 O O . GLN A 1 105 ? -27.955 4.161 -2.136 1.00 67.38 105 GLN A O 1
ATOM 819 N N . GLY A 1 106 ? -28.716 5.335 -0.374 1.00 60.06 106 GLY A N 1
ATOM 820 C CA . GLY A 1 106 ? -27.433 5.390 0.315 1.00 60.06 106 GLY A CA 1
ATOM 821 C C . GLY A 1 106 ? -26.794 4.002 0.402 1.00 60.06 106 GLY A C 1
ATOM 822 O O . GLY A 1 106 ? -27.423 3.032 0.836 1.00 60.06 106 GLY A O 1
ATOM 823 N N . LEU A 1 107 ? -25.537 3.900 -0.022 1.00 67.00 107 LEU A N 1
ATOM 824 C CA . LEU A 1 107 ? -24.788 2.657 0.015 1.00 67.00 107 LEU A CA 1
ATOM 825 C C . LEU A 1 107 ? -24.574 2.250 1.473 1.00 67.00 107 LEU A C 1
ATOM 827 O O . LEU A 1 107 ? -24.048 3.006 2.295 1.00 67.00 107 LEU A O 1
ATOM 831 N N . THR A 1 108 ? -24.971 1.023 1.807 1.00 62.50 108 THR A N 1
ATOM 832 C CA . THR A 1 108 ? -24.748 0.494 3.151 1.00 62.50 108 THR A CA 1
ATOM 833 C C . THR A 1 108 ? -23.258 0.241 3.350 1.00 62.50 108 THR A C 1
ATOM 835 O O . THR A 1 108 ? -22.662 -0.605 2.679 1.00 62.50 108 THR A O 1
ATOM 838 N N . MET A 1 109 ? -22.659 0.933 4.317 1.00 56.66 109 MET A N 1
ATOM 839 C CA . MET A 1 109 ? -21.292 0.666 4.750 1.00 56.66 109 MET A CA 1
ATOM 840 C C . MET A 1 109 ? -21.194 -0.724 5.380 1.00 56.66 109 MET A C 1
ATOM 842 O O . MET A 1 109 ? -21.433 -0.907 6.574 1.00 56.66 109 MET A O 1
ATOM 846 N N . ARG A 1 110 ? -20.806 -1.726 4.586 1.00 54.41 110 ARG A N 1
ATOM 847 C CA . ARG A 1 110 ? -20.403 -3.031 5.117 1.00 54.41 110 ARG A CA 1
ATOM 848 C C . ARG A 1 110 ? -19.013 -2.904 5.725 1.00 54.41 110 ARG A C 1
ATOM 850 O O . ARG A 1 110 ? -17.998 -3.039 5.050 1.00 54.41 110 ARG A O 1
ATOM 857 N N . ARG A 1 111 ? -18.974 -2.641 7.031 1.00 45.91 111 ARG A N 1
ATOM 858 C CA . ARG A 1 111 ? -17.756 -2.753 7.834 1.00 45.91 111 ARG A CA 1
ATOM 859 C C . ARG A 1 111 ? -17.339 -4.229 7.829 1.00 45.91 111 ARG A C 1
ATOM 861 O O . ARG A 1 111 ? -18.110 -5.080 8.266 1.00 45.91 111 ARG A O 1
ATOM 868 N N . TYR A 1 112 ? -16.147 -4.548 7.329 1.00 38.81 112 TYR A N 1
ATOM 869 C CA . TYR A 1 112 ? -15.598 -5.901 7.432 1.00 38.81 112 TYR A CA 1
ATOM 870 C C . TYR A 1 112 ? -15.223 -6.163 8.898 1.00 38.81 112 TYR A C 1
ATOM 872 O O . TYR A 1 112 ? -14.114 -5.872 9.335 1.00 38.81 112 TYR A O 1
ATOM 880 N N . GLN A 1 113 ? -16.180 -6.634 9.698 1.00 40.00 113 GLN A N 1
ATOM 881 C CA . GLN A 1 113 ? -15.927 -7.091 11.061 1.00 40.00 113 GLN A CA 1
ATOM 882 C C . GLN A 1 113 ? -15.431 -8.537 10.988 1.00 40.00 113 GLN A C 1
ATOM 884 O O . GLN A 1 113 ? -16.211 -9.452 10.724 1.00 40.00 113 GLN A O 1
ATOM 889 N N . ARG A 1 114 ? -14.133 -8.770 11.228 1.00 41.50 114 ARG A N 1
ATOM 890 C CA . ARG A 1 114 ? -13.681 -10.120 11.595 1.00 41.50 114 ARG A CA 1
ATOM 891 C C . ARG A 1 114 ? -14.375 -10.480 12.908 1.00 41.50 114 ARG A C 1
ATOM 893 O O . ARG A 1 114 ? -14.227 -9.767 13.896 1.00 41.50 114 ARG A O 1
ATOM 900 N N . LYS A 1 115 ? -15.106 -11.598 12.921 1.00 40.78 115 LYS A N 1
ATOM 901 C CA . LYS A 1 115 ? -15.387 -12.325 14.161 1.00 40.78 115 LYS A CA 1
ATOM 902 C C . LYS A 1 115 ? -14.032 -12.764 14.717 1.00 40.78 115 LYS A C 1
ATOM 904 O O . LYS A 1 115 ? -13.419 -13.678 14.168 1.00 40.78 115 LYS A O 1
ATOM 909 N N . CYS A 1 116 ? -13.537 -12.083 15.744 1.00 38.69 116 CYS A N 1
ATOM 910 C CA . CYS A 1 116 ? -12.506 -12.655 16.598 1.00 38.69 116 CYS A CA 1
ATOM 911 C C . CYS A 1 116 ? -13.168 -13.833 17.322 1.00 38.69 116 CYS A C 1
ATOM 913 O O . CYS A 1 116 ? -14.090 -13.625 18.109 1.00 38.69 116 CYS A O 1
ATOM 915 N N . ALA A 1 117 ? -12.790 -15.059 16.960 1.00 37.56 117 ALA A N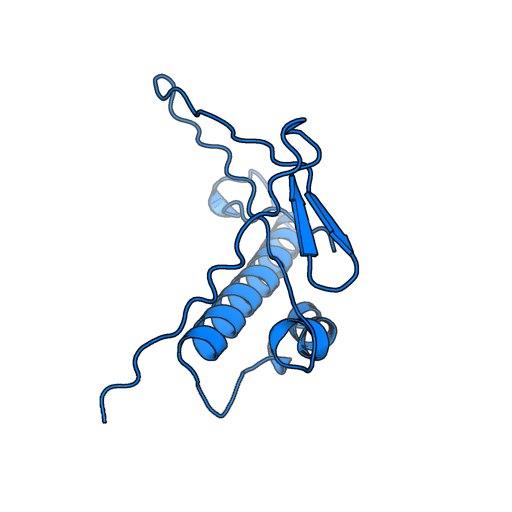 1
ATOM 916 C CA . ALA A 1 117 ? -13.135 -16.236 17.743 1.00 37.56 117 ALA A CA 1
ATOM 917 C C . ALA A 1 117 ? -12.366 -16.141 19.067 1.00 37.56 117 ALA A C 1
ATOM 919 O O . ALA A 1 117 ? -11.158 -15.892 19.042 1.00 37.56 117 ALA A O 1
ATOM 920 N N . ALA A 1 118 ? -13.112 -16.223 20.168 1.00 41.22 118 ALA A N 1
ATOM 921 C CA . ALA A 1 118 ? -12.602 -16.261 21.534 1.00 41.22 118 ALA A CA 1
ATOM 922 C C . ALA A 1 118 ? -11.862 -17.573 21.818 1.00 41.22 118 ALA A C 1
ATOM 924 O O . ALA A 1 118 ? -12.222 -18.589 21.177 1.00 41.22 118 ALA A O 1
#

InterPro domains:
  IPR001752 Kinesin motor domain [PF00225] (2-72)
  IPR001752 Kinesin motor domain [PS50067] (1-99)
  IPR027417 P-loop containing nucleoside triphosphate hydrolase [SSF52540] (2-72)
  IPR027417 P-loop containing nucleoside triphosphate hydrolase [SSF52540] (79-111)
  IPR027640 Kinesin-like protein [PTHR47968] (2-70)
  IPR036961 Kinesin motor domain superfamily [G3DSA:3.40.850.10] (1-74)
  IPR036961 Kinesin motor domain superfamily [G3DSA:3.40.850.10] (75-117)

Secondary structure (DSSP, 8-state):
--------GGGS---THHHHHHHHHHHHHHHHHHHHHHHHTT-S---GGGSHHHHHTHHHHHSS-------------TT---------EEEETTEEEETT-TT--PBP----------